Protein AF-A0A2D8WWD9-F1 (afdb_monomer_lite)

Radius of gyration: 11.85 Å; chains: 1; bounding box: 31×19×33 Å

Secondary structure (DSSP, 8-state):
-EE----STTHHHHHHHHHHTSTT-EEEEEEEETTTTEEEEEEE--TTT--HHHHHHGGGGGT--EEPPPPTT--

Sequence (75 aa):
MVVSELTCPSCPYIAANAVKSIDSVEILQSDYDQAAEKIVFLVRYDDAVTSPEAIAAAPLQYGYPGRVLEDASGS

Foldseek 3Di:
DKKAPQQDPCSVVLLVVLLVVFPQKDFPDWDDDVVRRMIDTDIGGDPVRDDPQRSQCRSVVVPIHGDDDPDPPPD

Structure (mmCIF, N/CA/C/O backbone):
data_AF-A0A2D8WWD9-F1
#
_entry.id   AF-A0A2D8WWD9-F1
#
loop_
_atom_site.group_PDB
_atom_site.id
_atom_site.type_symbol
_atom_site.label_atom_id
_atom_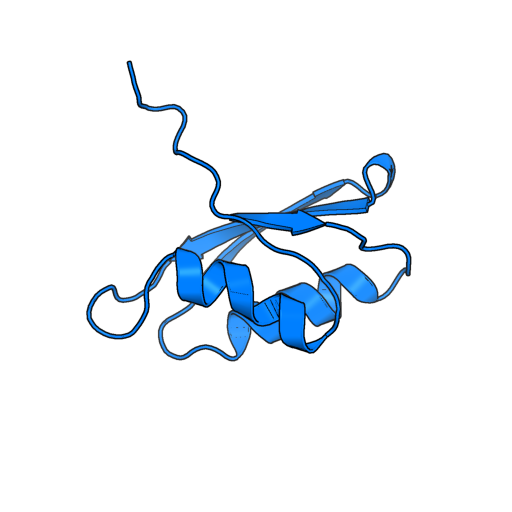site.label_alt_id
_atom_site.label_comp_id
_atom_site.label_asym_id
_atom_site.label_entity_id
_atom_site.label_seq_id
_atom_site.pdbx_PDB_ins_code
_atom_site.Cartn_x
_atom_site.Cartn_y
_atom_site.Cartn_z
_atom_site.occupancy
_atom_site.B_iso_or_equiv
_atom_site.auth_seq_id
_atom_site.auth_comp_id
_atom_site.auth_asym_id
_atom_site.auth_atom_id
_atom_site.pdbx_PDB_model_num
ATOM 1 N N . MET A 1 1 ? 4.497 0.468 3.517 1.00 94.38 1 MET A N 1
ATOM 2 C CA . MET A 1 1 ? 4.423 -0.773 2.701 1.00 94.38 1 MET A CA 1
ATOM 3 C C . MET A 1 1 ? 4.868 -0.487 1.274 1.00 94.38 1 MET A C 1
ATOM 5 O O . MET A 1 1 ? 4.844 0.671 0.880 1.00 94.38 1 MET A O 1
ATOM 9 N N . VAL A 1 2 ? 5.231 -1.508 0.498 1.00 97.50 2 VAL A N 1
ATOM 10 C CA . VAL A 1 2 ? 5.534 -1.391 -0.940 1.00 97.50 2 VAL A CA 1
ATOM 11 C C . VAL A 1 2 ? 4.681 -2.366 -1.745 1.00 97.50 2 VAL A C 1
ATOM 13 O O . VAL A 1 2 ? 4.469 -3.490 -1.296 1.00 97.50 2 VAL A O 1
ATOM 16 N N . VAL A 1 3 ? 4.218 -1.947 -2.922 1.00 97.81 3 VAL A N 1
ATOM 17 C CA . VAL A 1 3 ? 3.523 -2.777 -3.919 1.00 97.81 3 VAL A CA 1
ATOM 18 C C . VAL A 1 3 ? 4.363 -2.815 -5.189 1.00 97.81 3 VAL A C 1
ATOM 20 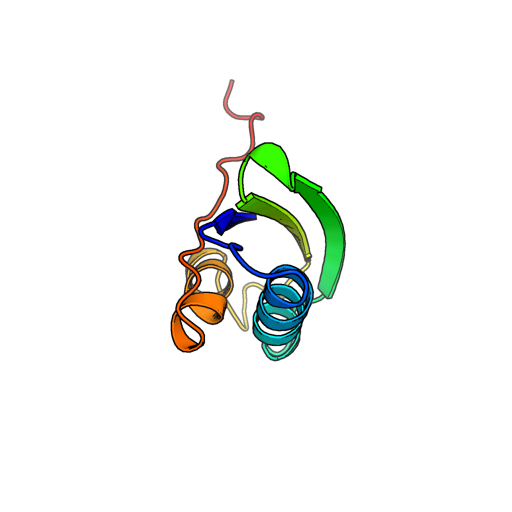O O . VAL A 1 3 ? 4.908 -1.786 -5.583 1.00 97.81 3 VAL A O 1
ATOM 23 N N . SER A 1 4 ? 4.506 -3.992 -5.794 1.00 97.50 4 SER A N 1
ATOM 24 C CA . SER A 1 4 ? 5.342 -4.224 -6.983 1.00 97.50 4 SER A CA 1
ATOM 25 C C . SER A 1 4 ? 4.515 -4.727 -8.171 1.00 97.50 4 SER A C 1
ATOM 27 O O . SER A 1 4 ? 3.308 -4.919 -8.048 1.00 97.50 4 SER A O 1
ATOM 29 N N . GLU A 1 5 ? 5.185 -4.956 -9.305 1.00 96.50 5 GLU A N 1
ATOM 30 C CA . GLU A 1 5 ? 4.596 -5.486 -10.549 1.00 96.50 5 GLU A CA 1
ATOM 31 C C . GLU A 1 5 ? 3.563 -4.536 -11.184 1.00 96.50 5 GLU A C 1
ATOM 33 O O . GLU A 1 5 ? 2.613 -4.944 -11.854 1.00 96.50 5 GLU A O 1
ATOM 38 N N . LEU A 1 6 ? 3.775 -3.227 -11.010 1.00 96.06 6 LEU A N 1
ATOM 39 C CA . LEU A 1 6 ? 2.943 -2.168 -11.580 1.00 96.06 6 LEU A CA 1
ATOM 40 C C . LEU A 1 6 ? 3.372 -1.857 -13.021 1.00 96.06 6 LEU A C 1
ATOM 42 O O . LEU A 1 6 ? 3.873 -0.774 -13.317 1.00 96.06 6 LEU A O 1
ATOM 46 N N . THR A 1 7 ? 3.155 -2.826 -13.908 1.00 93.38 7 THR A N 1
ATOM 47 C CA . THR A 1 7 ? 3.616 -2.833 -15.313 1.00 93.38 7 THR A CA 1
ATOM 48 C C . THR A 1 7 ? 2.780 -1.956 -16.257 1.00 93.38 7 THR A C 1
ATOM 50 O O . THR A 1 7 ? 3.113 -1.791 -17.431 1.00 93.38 7 THR A O 1
ATOM 53 N N . CYS A 1 8 ? 1.667 -1.393 -15.775 1.00 91.06 8 CYS A N 1
ATOM 54 C CA . CYS A 1 8 ? 0.730 -0.611 -16.576 1.00 91.06 8 CYS A CA 1
ATOM 55 C C . CYS A 1 8 ? 0.542 0.816 -16.034 1.00 91.06 8 CYS A C 1
ATOM 57 O O . CYS A 1 8 ? 0.600 1.019 -14.820 1.00 91.06 8 CYS A O 1
ATOM 59 N N . PRO A 1 9 ? 0.218 1.810 -16.888 1.00 89.69 9 PRO A N 1
ATOM 60 C CA . PRO A 1 9 ? 0.092 3.210 -16.461 1.00 89.69 9 PRO A CA 1
ATOM 61 C C . PRO A 1 9 ? -0.937 3.445 -15.346 1.00 89.69 9 PRO A C 1
ATOM 63 O O . PRO A 1 9 ? -0.778 4.342 -14.525 1.00 89.69 9 PRO A O 1
ATOM 66 N N . SER A 1 10 ? -2.003 2.641 -15.306 1.00 92.31 10 SER A N 1
ATOM 67 C CA . SER A 1 10 ? -3.077 2.742 -14.310 1.00 92.31 10 SER A CA 1
ATOM 68 C C . SER A 1 10 ? -2.875 1.851 -13.081 1.00 92.31 10 SER A C 1
ATOM 70 O O . SER A 1 10 ? -3.617 1.983 -12.109 1.00 92.31 10 SER A O 1
ATOM 72 N N . CYS A 1 11 ? -1.894 0.946 -13.097 1.00 94.69 11 CYS A N 1
ATOM 73 C CA . CYS A 1 11 ? -1.670 -0.043 -12.043 1.00 94.69 11 CYS A CA 1
ATOM 74 C C . CYS A 1 11 ? -1.462 0.599 -10.652 1.00 94.69 11 CYS A C 1
ATOM 76 O O . CYS A 1 11 ? -2.087 0.133 -9.696 1.00 94.69 11 CYS A O 1
ATOM 78 N N . PRO A 1 12 ? -0.694 1.703 -10.501 1.00 94.88 12 PRO A N 1
ATOM 79 C CA . PRO A 1 12 ? -0.510 2.342 -9.194 1.00 94.88 12 PRO A CA 1
ATOM 80 C C . PRO A 1 12 ? -1.816 2.861 -8.583 1.00 94.88 12 PRO A C 1
ATOM 82 O O . PRO A 1 12 ? -2.012 2.792 -7.370 1.00 94.88 12 PRO A O 1
ATOM 85 N N . TYR A 1 13 ? -2.738 3.344 -9.421 1.00 95.69 13 TYR A N 1
ATOM 86 C CA . TYR A 1 13 ? -4.043 3.824 -8.973 1.00 95.69 13 TYR A CA 1
ATOM 87 C C . TYR A 1 13 ? -4.926 2.676 -8.460 1.00 95.69 13 TYR A C 1
ATOM 89 O O . TYR A 1 13 ? -5.571 2.812 -7.421 1.00 95.69 13 TYR A O 1
ATOM 97 N N . ILE A 1 14 ? -4.914 1.526 -9.143 1.00 96.00 14 ILE A N 1
ATOM 98 C CA . ILE A 1 14 ? -5.656 0.333 -8.708 1.00 96.00 14 ILE A CA 1
ATOM 99 C C . ILE A 1 14 ? -5.088 -0.186 -7.381 1.00 96.00 14 ILE A C 1
ATOM 101 O O . ILE A 1 14 ? -5.850 -0.439 -6.449 1.00 96.00 14 ILE A O 1
ATOM 105 N N . ALA A 1 15 ? -3.759 -0.259 -7.256 1.00 96.44 15 ALA A N 1
ATOM 106 C CA . ALA A 1 15 ? -3.099 -0.629 -6.006 1.00 96.44 15 ALA A CA 1
ATOM 107 C C . ALA A 1 15 ? -3.470 0.320 -4.851 1.00 96.44 15 ALA A C 1
ATOM 109 O O . ALA A 1 15 ? -3.785 -0.139 -3.755 1.00 96.44 15 ALA A O 1
ATOM 110 N N . ALA A 1 16 ? -3.504 1.635 -5.095 1.00 96.75 16 ALA A N 1
ATOM 111 C CA . ALA A 1 16 ? -3.919 2.613 -4.090 1.00 96.75 16 ALA A CA 1
ATOM 112 C C . ALA A 1 16 ? -5.395 2.452 -3.683 1.00 96.75 16 ALA A C 1
ATOM 114 O O . ALA A 1 16 ? -5.717 2.557 -2.501 1.00 96.75 16 ALA A O 1
ATOM 115 N N . ASN A 1 17 ? -6.295 2.174 -4.631 1.00 96.94 17 ASN A N 1
ATOM 116 C CA . ASN A 1 17 ? -7.708 1.932 -4.329 1.00 96.94 17 ASN A CA 1
ATOM 117 C C . ASN A 1 17 ? -7.918 0.656 -3.507 1.00 96.94 17 ASN A C 1
ATOM 119 O O . ASN A 1 17 ? -8.747 0.663 -2.603 1.00 96.94 17 ASN A O 1
ATOM 123 N N . ALA A 1 18 ? -7.142 -0.398 -3.770 1.00 96.44 18 ALA A N 1
ATOM 124 C CA . ALA A 1 18 ? -7.169 -1.624 -2.975 1.00 96.44 18 ALA A CA 1
ATOM 125 C C . ALA A 1 18 ? -6.774 -1.381 -1.508 1.00 96.44 18 ALA A C 1
ATOM 127 O O . ALA A 1 18 ? -7.352 -1.965 -0.599 1.00 96.44 18 ALA A O 1
ATOM 128 N N . VAL A 1 19 ? -5.801 -0.497 -1.269 1.00 96.50 19 VAL A N 1
ATOM 129 C CA . VAL A 1 19 ? -5.395 -0.105 0.090 1.00 96.50 19 VAL A CA 1
ATOM 130 C C . VAL A 1 19 ? -6.471 0.765 0.750 1.00 96.50 19 VAL A C 1
ATOM 132 O O . VAL A 1 19 ? -6.819 0.541 1.904 1.00 96.50 19 VAL A O 1
ATOM 135 N N . LYS A 1 20 ? -7.042 1.729 0.016 1.00 95.81 20 LYS A N 1
ATOM 136 C CA . LYS A 1 20 ? -8.090 2.637 0.517 1.00 95.81 20 LYS A CA 1
ATOM 137 C C . LYS A 1 20 ? -9.443 1.965 0.768 1.00 95.81 20 LYS A C 1
ATOM 139 O O . LYS A 1 20 ? -10.279 2.561 1.434 1.00 95.81 20 LYS A O 1
ATOM 144 N N . SER A 1 21 ? -9.692 0.775 0.217 1.00 95.62 21 SER A N 1
ATOM 145 C CA . SER A 1 21 ? -10.945 0.046 0.454 1.00 95.62 21 SER A CA 1
ATOM 146 C C . SER A 1 21 ? -11.000 -0.647 1.816 1.00 95.62 21 SER A C 1
ATOM 148 O O . SER A 1 21 ? -12.037 -1.200 2.166 1.00 95.62 21 SER A O 1
ATOM 150 N N . ILE A 1 22 ? -9.889 -0.674 2.553 1.00 95.38 22 ILE A N 1
ATOM 151 C CA . ILE A 1 22 ? -9.823 -1.246 3.896 1.00 95.38 22 ILE A CA 1
ATOM 152 C C . ILE A 1 22 ? -10.304 -0.189 4.889 1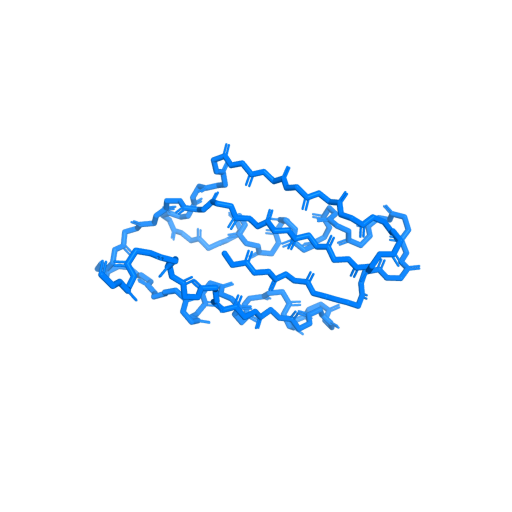.00 95.38 22 ILE A C 1
ATOM 154 O O . ILE A 1 22 ? -9.782 0.928 4.917 1.00 95.38 22 ILE A O 1
ATOM 158 N N . ASP A 1 23 ? -11.272 -0.552 5.728 1.00 93.00 23 ASP A N 1
ATOM 159 C CA . ASP A 1 23 ? -11.734 0.316 6.809 1.00 93.00 23 ASP A CA 1
ATOM 160 C C . ASP A 1 23 ? -10.567 0.754 7.707 1.00 93.00 23 ASP A C 1
ATOM 162 O O . ASP A 1 23 ? -9.625 -0.002 7.944 1.00 93.00 23 ASP A O 1
ATOM 166 N N . SER A 1 24 ? -10.638 1.985 8.222 1.00 94.44 24 SER A N 1
ATOM 167 C CA . SER A 1 24 ? -9.610 2.666 9.035 1.00 94.44 24 SER A CA 1
ATOM 168 C C . SER A 1 24 ? -8.309 3.075 8.326 1.00 94.44 24 SER A C 1
ATOM 170 O O . SER A 1 24 ? -7.529 3.829 8.914 1.00 94.44 24 SER A O 1
ATOM 172 N N . VAL A 1 25 ? -8.064 2.641 7.084 1.00 97.38 25 VAL A N 1
ATOM 173 C CA . VAL A 1 25 ? -6.796 2.912 6.388 1.00 97.38 25 VAL A CA 1
ATOM 174 C C . VAL A 1 25 ? -6.816 4.259 5.664 1.00 97.38 25 VAL A C 1
ATOM 176 O O . VAL A 1 25 ? -7.673 4.538 4.829 1.00 97.38 25 VAL A O 1
ATOM 179 N N . GLU A 1 26 ? -5.798 5.080 5.920 1.00 97.75 26 GLU A N 1
ATOM 180 C CA . GLU A 1 26 ? -5.527 6.331 5.212 1.00 97.75 26 GLU A CA 1
ATOM 181 C C . GLU A 1 26 ? -4.119 6.295 4.604 1.00 97.75 26 GLU A C 1
ATOM 183 O O . GLU A 1 26 ? -3.136 6.046 5.303 1.00 97.75 26 GLU A O 1
ATOM 188 N N . ILE A 1 27 ? -4.001 6.578 3.303 1.00 97.19 27 ILE A N 1
ATOM 189 C CA . ILE A 1 27 ? -2.698 6.778 2.652 1.00 97.19 27 ILE A CA 1
ATOM 190 C C . ILE A 1 27 ? -2.250 8.216 2.917 1.00 97.19 27 ILE A C 1
ATOM 192 O O . ILE A 1 27 ? -2.831 9.151 2.369 1.00 97.19 27 ILE A O 1
ATOM 196 N N . LEU A 1 28 ? -1.203 8.382 3.724 1.00 97.44 28 LEU A N 1
ATOM 197 C CA . LEU A 1 28 ? -0.621 9.683 4.058 1.00 97.44 28 LEU A CA 1
ATOM 198 C C . LEU A 1 28 ? 0.321 10.179 2.962 1.00 97.44 28 LEU A C 1
ATOM 200 O O . LEU A 1 28 ? 0.364 11.370 2.663 1.00 97.44 28 LEU A O 1
ATOM 204 N N . GLN A 1 29 ? 1.106 9.264 2.390 1.00 96.75 29 GLN A N 1
ATOM 205 C CA . GL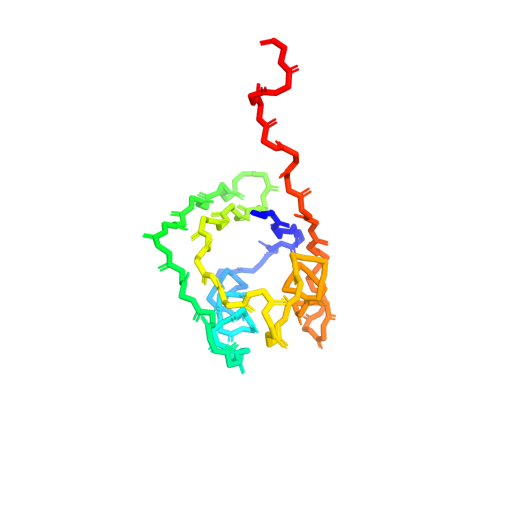N A 1 29 ? 2.054 9.558 1.318 1.00 96.75 29 GLN A CA 1
ATOM 206 C C . GLN A 1 29 ? 2.168 8.369 0.368 1.00 96.75 29 GLN A C 1
ATOM 208 O O . GLN A 1 29 ? 1.973 7.214 0.758 1.00 96.75 29 GLN A O 1
ATOM 213 N N . SER A 1 30 ? 2.517 8.669 -0.878 1.00 96.44 30 SER A N 1
ATOM 214 C CA . SER A 1 30 ? 2.797 7.677 -1.907 1.00 96.44 30 SER A CA 1
ATOM 215 C C . SER A 1 30 ? 3.992 8.110 -2.745 1.00 96.44 30 SER A C 1
ATOM 217 O O . SER A 1 30 ? 3.993 9.232 -3.249 1.00 96.44 30 SER A O 1
ATOM 219 N N . ASP A 1 31 ? 4.949 7.211 -2.938 1.00 96.94 31 ASP A N 1
ATOM 220 C CA . ASP A 1 31 ? 6.114 7.408 -3.803 1.00 96.94 31 ASP A CA 1
ATOM 221 C C . ASP A 1 31 ? 6.117 6.319 -4.880 1.00 96.94 31 ASP A C 1
ATOM 223 O O . ASP A 1 31 ? 6.226 5.133 -4.560 1.00 96.94 31 ASP A O 1
ATOM 227 N N . TYR A 1 32 ? 5.887 6.708 -6.137 1.00 96.19 32 TYR A N 1
ATOM 228 C CA . TYR A 1 32 ? 5.850 5.789 -7.273 1.00 96.19 32 TYR A CA 1
ATOM 229 C C . TYR A 1 32 ? 7.161 5.851 -8.053 1.00 96.19 32 TYR A C 1
ATOM 231 O O . TYR A 1 32 ? 7.472 6.864 -8.680 1.00 96.19 32 TYR A O 1
ATOM 239 N N . ASP A 1 33 ? 7.863 4.724 -8.086 1.00 95.44 33 ASP A N 1
ATOM 240 C CA . ASP A 1 33 ? 9.009 4.495 -8.948 1.00 95.44 33 ASP A CA 1
ATOM 241 C C . ASP A 1 33 ? 8.553 3.711 -10.183 1.00 95.44 33 ASP A C 1
ATOM 243 O O . ASP A 1 33 ? 8.371 2.488 -10.160 1.00 95.44 33 ASP A O 1
ATOM 247 N N . GLN A 1 34 ? 8.361 4.443 -11.280 1.00 93.12 34 GLN A N 1
ATOM 248 C CA . GLN A 1 34 ? 7.967 3.862 -12.559 1.00 93.12 34 GLN A CA 1
ATOM 249 C C . GLN A 1 34 ? 9.044 2.935 -13.133 1.00 93.12 34 GLN A C 1
ATOM 251 O O . GLN A 1 34 ? 8.704 1.929 -13.749 1.00 93.12 34 GLN A O 1
ATOM 256 N N . ALA A 1 35 ? 10.328 3.250 -12.944 1.00 94.00 35 ALA A N 1
ATOM 257 C CA . ALA A 1 35 ? 11.417 2.438 -13.480 1.00 94.00 35 ALA A CA 1
ATOM 258 C C . ALA A 1 35 ? 11.538 1.102 -12.735 1.00 94.00 35 ALA A C 1
ATOM 260 O O . ALA A 1 35 ? 11.879 0.088 -13.341 1.00 94.00 35 ALA A O 1
ATOM 261 N N . ALA A 1 36 ? 11.235 1.095 -11.436 1.00 94.88 36 ALA A N 1
ATOM 262 C CA . ALA A 1 36 ? 11.215 -0.106 -10.608 1.00 94.88 36 ALA A CA 1
ATOM 263 C C . ALA A 1 36 ? 9.849 -0.816 -10.565 1.00 94.88 36 ALA A C 1
ATOM 265 O O . ALA A 1 36 ? 9.732 -1.830 -9.870 1.00 94.88 36 ALA A O 1
ATOM 266 N N . GLU A 1 37 ? 8.836 -0.282 -11.260 1.00 96.69 37 GLU A N 1
ATOM 267 C CA . GLU A 1 37 ? 7.459 -0.795 -11.319 1.00 96.69 37 GLU A CA 1
ATOM 268 C C . GLU A 1 37 ? 6.843 -0.989 -9.920 1.00 96.69 37 GLU A C 1
ATOM 270 O O . GLU A 1 37 ? 6.176 -1.991 -9.635 1.00 96.69 37 GLU A O 1
ATOM 275 N N . LYS A 1 38 ? 7.105 -0.030 -9.019 1.00 97.44 38 LYS A N 1
ATOM 276 C CA . LYS A 1 38 ? 6.791 -0.117 -7.585 1.00 97.44 38 LYS A CA 1
ATOM 277 C C . LYS A 1 38 ? 6.235 1.180 -7.029 1.00 97.44 38 LYS A C 1
ATOM 279 O O . LYS A 1 38 ? 6.646 2.258 -7.431 1.00 97.44 38 LYS A O 1
ATOM 284 N N . ILE A 1 39 ? 5.358 1.072 -6.036 1.00 97.44 39 ILE A N 1
ATOM 285 C CA . ILE A 1 39 ? 4.884 2.211 -5.242 1.00 97.44 39 ILE A CA 1
ATOM 286 C C . ILE A 1 39 ? 5.052 1.923 -3.752 1.00 97.44 39 ILE A C 1
ATOM 288 O O . ILE A 1 39 ? 4.719 0.837 -3.274 1.00 97.44 39 ILE A O 1
ATOM 292 N N . VAL A 1 40 ? 5.570 2.895 -3.010 1.00 97.75 40 VAL A N 1
ATOM 293 C CA . VAL A 1 40 ? 5.652 2.870 -1.550 1.00 97.75 40 VAL A CA 1
ATOM 294 C C . VAL A 1 40 ? 4.502 3.692 -0.989 1.00 97.75 40 VAL A C 1
ATOM 296 O O . VAL A 1 40 ? 4.319 4.842 -1.372 1.00 97.75 40 VAL A O 1
ATOM 299 N N . PHE A 1 41 ? 3.740 3.113 -0.062 1.00 97.38 41 PHE A N 1
ATOM 300 C CA . PHE A 1 41 ? 2.698 3.810 0.687 1.00 97.38 41 PHE A CA 1
ATOM 301 C C . PHE A 1 41 ? 3.100 3.964 2.152 1.00 97.38 41 PHE A C 1
ATOM 303 O O . PHE A 1 41 ? 3.397 2.970 2.831 1.00 97.38 41 PHE A O 1
ATOM 310 N N . LEU A 1 42 ? 3.038 5.200 2.644 1.00 96.62 42 LEU A N 1
ATOM 311 C CA . LEU A 1 42 ? 2.947 5.491 4.069 1.00 96.62 42 LEU A CA 1
ATOM 312 C C . LEU A 1 42 ? 1.466 5.514 4.441 1.00 96.62 42 LEU A C 1
ATOM 314 O O . LEU A 1 42 ? 0.705 6.314 3.894 1.00 96.62 42 LEU A O 1
ATOM 318 N N . VAL A 1 43 ? 1.064 4.635 5.354 1.00 96.25 43 VAL A N 1
ATOM 319 C CA . VAL A 1 43 ? -0.339 4.460 5.741 1.00 96.25 43 VAL A CA 1
ATOM 320 C C . VAL A 1 43 ? -0.517 4.664 7.239 1.00 96.25 43 VAL A C 1
ATOM 322 O O . VAL A 1 43 ? 0.336 4.255 8.025 1.00 96.25 43 VAL A O 1
ATOM 325 N N . ARG A 1 44 ? -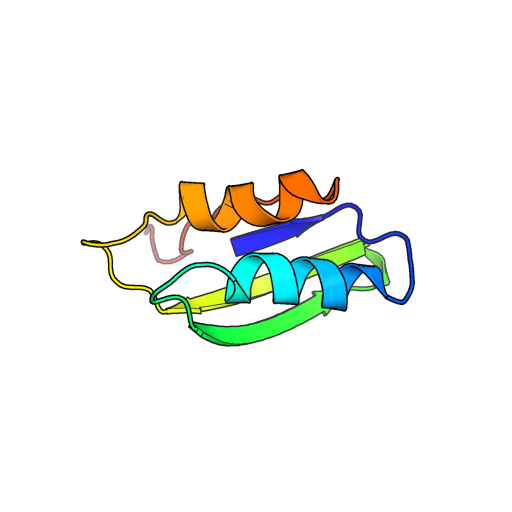1.639 5.269 7.624 1.00 96.62 44 ARG A N 1
ATOM 326 C CA . ARG A 1 44 ? -2.174 5.232 8.989 1.00 96.62 44 ARG A CA 1
ATOM 327 C C . ARG A 1 44 ? -3.340 4.251 9.013 1.00 96.62 44 ARG A C 1
ATOM 329 O O . ARG A 1 44 ? -4.106 4.210 8.056 1.00 96.62 44 ARG A O 1
ATOM 336 N N . TYR A 1 45 ? -3.466 3.483 10.084 1.00 96.69 45 TYR A N 1
ATOM 337 C CA . TYR A 1 45 ? -4.543 2.513 10.268 1.00 96.69 45 TYR A CA 1
ATOM 338 C C . TYR A 1 45 ? -4.874 2.364 11.757 1.00 96.69 45 TYR A C 1
ATOM 340 O O . TYR A 1 45 ? -4.089 2.804 12.600 1.00 96.69 45 TYR A O 1
ATOM 348 N N . ASP A 1 46 ? -6.031 1.777 12.059 1.00 97.00 46 ASP A N 1
ATOM 349 C CA . ASP A 1 46 ? -6.411 1.351 13.410 1.00 97.00 46 ASP A CA 1
ATOM 350 C C . ASP A 1 46 ? -6.011 -0.122 13.600 1.00 97.00 46 ASP A C 1
ATOM 352 O O . ASP A 1 46 ? -6.461 -1.000 12.855 1.00 97.00 46 ASP A O 1
ATOM 356 N N . ASP A 1 47 ? -5.142 -0.392 14.573 1.00 95.25 47 ASP A N 1
ATOM 357 C CA . ASP A 1 47 ? -4.599 -1.724 14.847 1.00 95.25 47 ASP A CA 1
ATOM 358 C C . ASP A 1 47 ? -5.600 -2.662 15.541 1.00 95.25 47 ASP A C 1
ATOM 360 O O . ASP A 1 47 ? -5.401 -3.878 15.552 1.00 95.25 47 ASP A O 1
ATOM 364 N N . ALA A 1 48 ? -6.722 -2.133 16.041 1.00 96.50 48 ALA A N 1
ATOM 365 C CA . ALA A 1 48 ? -7.856 -2.936 16.483 1.00 96.50 48 ALA A CA 1
ATOM 366 C C . ALA A 1 48 ? -8.724 -3.441 15.312 1.00 96.50 48 ALA A C 1
ATOM 368 O O . ALA A 1 48 ? -9.515 -4.369 15.497 1.00 96.50 48 ALA A O 1
ATOM 369 N N . VAL A 1 49 ? -8.595 -2.844 14.117 1.00 95.94 49 VAL A N 1
ATOM 370 C CA . VAL A 1 49 ? -9.416 -3.147 12.928 1.00 95.94 49 VAL A CA 1
ATOM 371 C C . VAL A 1 49 ? -8.647 -3.968 11.891 1.00 95.94 49 VAL A C 1
ATOM 373 O O . VAL A 1 49 ? -9.215 -4.871 11.276 1.00 95.94 49 VAL A O 1
ATOM 376 N N . THR A 1 50 ? -7.365 -3.668 11.675 1.00 96.44 50 THR A N 1
ATOM 377 C CA . THR A 1 50 ? -6.538 -4.314 10.645 1.00 96.44 50 THR A CA 1
ATOM 378 C C . THR A 1 50 ? -5.071 -4.413 11.073 1.00 96.44 50 THR A C 1
ATOM 380 O O . THR A 1 50 ? -4.649 -3.796 12.044 1.00 96.44 50 THR A O 1
ATOM 383 N N . SER A 1 51 ? -4.266 -5.174 10.328 1.00 95.81 51 SER A N 1
ATOM 384 C CA . SER A 1 51 ? -2.817 -5.293 10.528 1.00 95.81 51 SER A CA 1
ATOM 385 C C . SER A 1 51 ? -2.018 -4.818 9.304 1.00 95.81 51 SER A C 1
ATOM 387 O O . SER A 1 51 ? -2.548 -4.825 8.186 1.00 95.81 51 SER A O 1
ATOM 389 N N . PRO A 1 52 ? -0.733 -4.442 9.464 1.00 95.88 52 PRO A N 1
ATOM 390 C CA . PRO A 1 52 ? 0.153 -4.096 8.348 1.00 95.88 52 PRO A CA 1
ATOM 391 C C . PRO A 1 52 ? 0.193 -5.150 7.241 1.00 95.88 52 PRO A C 1
ATOM 393 O O . PRO A 1 52 ? 0.209 -4.812 6.058 1.00 95.88 52 PRO A O 1
ATOM 396 N N . GLU A 1 53 ? 0.202 -6.426 7.614 1.00 96.31 53 GLU A N 1
ATOM 397 C CA . GLU A 1 53 ? 0.264 -7.564 6.705 1.00 96.31 53 GLU A CA 1
ATOM 398 C C . GLU A 1 53 ? -1.034 -7.711 5.912 1.00 96.31 53 GLU A C 1
ATOM 400 O O . GLU A 1 53 ? -0.983 -7.932 4.703 1.00 96.31 53 GLU A O 1
ATOM 405 N N . ALA A 1 54 ? -2.189 -7.523 6.559 1.00 96.31 54 ALA A N 1
ATOM 406 C CA . ALA A 1 54 ? -3.480 -7.521 5.877 1.00 96.31 54 ALA A CA 1
ATOM 407 C C . ALA A 1 54 ? -3.573 -6.363 4.869 1.00 96.31 54 ALA A C 1
ATOM 409 O O . ALA A 1 54 ? -3.999 -6.564 3.730 1.00 96.31 54 ALA A O 1
ATOM 410 N N . ILE A 1 55 ? -3.088 -5.174 5.249 1.00 97.19 55 ILE A N 1
ATOM 411 C CA . ILE A 1 55 ? -3.029 -4.009 4.357 1.00 97.19 55 ILE A CA 1
ATOM 412 C C . ILE A 1 55 ? -2.097 -4.279 3.169 1.00 97.19 55 ILE A C 1
ATOM 414 O O . ILE A 1 55 ? -2.453 -4.013 2.021 1.00 97.19 55 ILE A O 1
ATOM 418 N N . ALA A 1 56 ? -0.920 -4.854 3.425 1.00 97.12 56 ALA A N 1
ATOM 419 C CA . ALA A 1 56 ? 0.048 -5.190 2.389 1.00 97.12 56 ALA A CA 1
ATOM 420 C C . ALA A 1 56 ? -0.448 -6.281 1.428 1.00 97.12 56 ALA A C 1
ATOM 422 O O . ALA A 1 56 ? -0.071 -6.269 0.258 1.00 97.12 56 ALA A O 1
ATOM 423 N N . ALA A 1 57 ? -1.302 -7.195 1.892 1.00 96.88 57 ALA A N 1
ATOM 424 C CA . ALA A 1 57 ? -1.883 -8.250 1.071 1.00 96.88 57 ALA A CA 1
ATOM 425 C C . ALA A 1 57 ? -3.059 -7.771 0.203 1.00 96.88 57 ALA A C 1
ATOM 427 O O . ALA A 1 57 ? -3.364 -8.410 -0.801 1.00 96.88 57 ALA A O 1
ATOM 428 N N . ALA A 1 58 ? -3.716 -6.656 0.541 1.00 96.62 58 ALA A N 1
ATOM 429 C CA . ALA A 1 58 ? -4.919 -6.214 -0.166 1.00 96.62 58 ALA A CA 1
ATOM 430 C C . ALA A 1 58 ? -4.735 -6.016 -1.685 1.00 96.62 58 ALA A C 1
ATOM 432 O O . ALA A 1 58 ? -5.604 -6.471 -2.432 1.00 96.62 58 ALA A O 1
ATOM 433 N N . PRO A 1 59 ? -3.630 -5.435 -2.196 1.00 96.81 59 PRO A N 1
ATOM 434 C CA . PRO A 1 59 ? -3.417 -5.287 -3.638 1.00 96.81 59 PRO A CA 1
ATOM 435 C C . PRO A 1 59 ? -3.275 -6.618 -4.397 1.00 96.81 59 PRO A C 1
ATOM 437 O O . PRO A 1 59 ? -3.484 -6.646 -5.612 1.00 96.81 59 PRO A O 1
ATOM 440 N N . LEU A 1 60 ? -3.008 -7.733 -3.703 1.00 96.12 60 LEU A N 1
ATOM 441 C CA . LEU A 1 60 ? -2.854 -9.054 -4.320 1.00 96.12 60 LEU A CA 1
ATOM 442 C C . LEU A 1 60 ? -4.141 -9.530 -5.006 1.00 96.12 60 LEU A C 1
ATOM 444 O O . LEU A 1 60 ? -4.068 -10.247 -6.000 1.00 96.12 60 LEU A O 1
ATOM 448 N N . GLN A 1 61 ? -5.315 -9.081 -4.546 1.00 93.56 61 GLN A N 1
ATOM 449 C CA . GLN A 1 61 ? -6.600 -9.381 -5.197 1.00 93.56 61 GLN A CA 1
ATOM 450 C C . GLN A 1 61 ? -6.676 -8.845 -6.643 1.00 93.56 61 GLN A C 1
ATOM 452 O O . GLN A 1 61 ? -7.473 -9.330 -7.441 1.00 93.56 61 GLN A O 1
ATOM 457 N N . TYR A 1 62 ? -5.830 -7.865 -6.980 1.00 92.94 62 TYR A N 1
ATOM 458 C CA . TYR A 1 62 ? -5.682 -7.283 -8.315 1.00 92.94 62 TYR A CA 1
ATOM 459 C C . TYR A 1 62 ? -4.397 -7.745 -9.023 1.00 92.94 62 TYR A C 1
ATOM 461 O O . TYR A 1 62 ? -4.059 -7.222 -10.081 1.00 92.94 62 TYR A O 1
ATOM 469 N N . GLY A 1 63 ? -3.687 -8.724 -8.453 1.00 94.88 63 GLY A N 1
ATOM 470 C CA . GLY A 1 63 ? -2.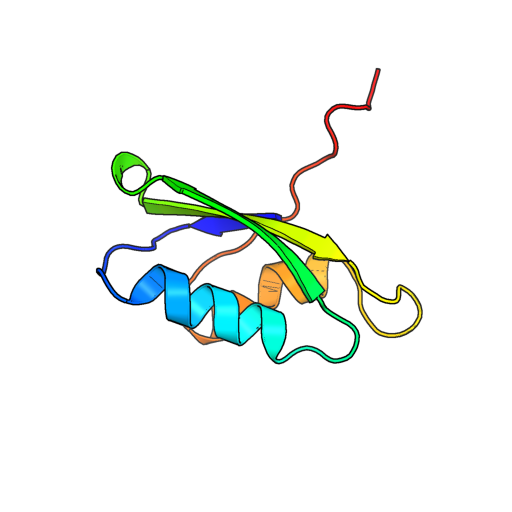442 -9.260 -9.000 1.00 94.88 63 GLY A CA 1
ATOM 471 C C . GLY A 1 63 ? -1.191 -8.459 -8.642 1.00 94.88 63 GLY A C 1
ATOM 472 O O . GLY A 1 63 ? -0.155 -8.692 -9.249 1.00 94.88 63 GLY A O 1
ATOM 473 N N . TYR A 1 64 ? -1.259 -7.538 -7.674 1.00 96.44 64 TYR A N 1
ATOM 474 C CA . TYR A 1 64 ? -0.105 -6.728 -7.280 1.00 96.44 64 TYR A CA 1
ATOM 475 C C . TYR A 1 64 ? 0.444 -7.189 -5.925 1.00 96.44 64 TYR A C 1
ATOM 477 O O . TYR A 1 64 ? -0.195 -6.954 -4.895 1.00 96.44 64 TYR A O 1
ATOM 485 N N . PRO A 1 65 ? 1.613 -7.846 -5.868 1.00 96.69 65 PRO A N 1
ATOM 486 C CA . PRO A 1 65 ? 2.184 -8.283 -4.604 1.00 96.69 65 PRO A CA 1
ATOM 487 C C . PRO A 1 65 ? 2.624 -7.079 -3.765 1.00 96.69 65 PRO A C 1
ATOM 489 O O . PRO A 1 65 ? 3.394 -6.222 -4.217 1.00 96.69 65 PRO A O 1
ATOM 492 N N . GLY A 1 66 ? 2.149 -7.030 -2.521 1.00 97.06 66 GLY A N 1
ATOM 493 C CA . GLY A 1 66 ? 2.542 -6.034 -1.533 1.00 97.06 66 GLY A CA 1
ATOM 494 C C . GLY A 1 66 ? 3.263 -6.650 -0.337 1.00 97.06 66 GLY A C 1
ATOM 495 O O . GLY A 1 66 ? 3.085 -7.821 -0.007 1.00 97.06 66 GLY A O 1
ATOM 496 N N . ARG A 1 67 ? 4.115 -5.854 0.311 1.00 97.19 67 ARG A N 1
ATOM 497 C CA . ARG A 1 67 ? 4.852 -6.249 1.519 1.00 97.19 67 ARG A CA 1
ATOM 498 C C . ARG A 1 67 ? 5.040 -5.077 2.470 1.00 97.19 67 ARG A C 1
ATOM 500 O O . ARG A 1 67 ? 5.192 -3.924 2.049 1.00 97.19 67 ARG A O 1
ATOM 507 N N . VAL A 1 68 ? 5.032 -5.376 3.764 1.00 96.62 68 VAL A N 1
ATOM 508 C CA . VAL A 1 68 ? 5.396 -4.411 4.802 1.00 96.62 68 VAL A CA 1
ATOM 509 C C . VAL A 1 68 ? 6.872 -4.054 4.612 1.00 96.62 68 VAL A C 1
ATOM 511 O O . VAL A 1 68 ? 7.685 -4.899 4.244 1.00 96.62 68 VAL A O 1
ATOM 514 N N . LEU A 1 69 ? 7.193 -2.774 4.778 1.00 93.44 69 LEU A N 1
ATOM 515 C CA . LEU A 1 69 ? 8.580 -2.338 4.875 1.00 93.44 69 LEU A CA 1
ATOM 516 C C . LEU A 1 69 ? 8.883 -2.288 6.365 1.00 93.44 69 LEU A C 1
ATOM 518 O O . LEU A 1 69 ? 8.127 -1.652 7.098 1.00 93.44 69 LEU A O 1
ATOM 522 N N . GLU A 1 70 ? 9.925 -2.984 6.801 1.00 79.75 70 GLU A N 1
ATOM 523 C CA . GLU A 1 70 ? 10.437 -2.807 8.156 1.00 79.75 70 GLU A CA 1
ATOM 524 C C . GLU A 1 70 ? 10.878 -1.351 8.302 1.00 79.75 70 GLU A C 1
ATOM 526 O O . GLU A 1 70 ? 11.528 -0.793 7.410 1.00 79.75 70 GLU A O 1
ATOM 531 N N . ASP A 1 71 ? 10.456 -0.711 9.388 1.00 59.62 71 ASP A N 1
ATOM 532 C CA . ASP A 1 71 ? 10.897 0.639 9.680 1.00 59.62 71 ASP A CA 1
ATOM 533 C C . ASP A 1 71 ? 12.415 0.604 9.907 1.00 59.62 71 ASP A C 1
ATOM 535 O O . ASP A 1 71 ? 12.921 -0.200 10.692 1.00 59.62 71 ASP A O 1
ATOM 539 N N . ALA A 1 72 ? 13.157 1.457 9.201 1.00 51.09 72 ALA A N 1
ATOM 540 C CA . ALA A 1 72 ? 14.610 1.527 9.327 1.00 51.09 72 ALA A CA 1
ATOM 541 C C . ALA A 1 72 ? 15.077 2.007 10.721 1.00 51.09 72 ALA A C 1
ATOM 543 O O . ALA A 1 72 ? 16.279 2.085 10.954 1.00 51.09 72 ALA A O 1
ATOM 544 N N . SER A 1 73 ? 14.165 2.290 11.661 1.00 45.84 73 SER A N 1
ATOM 545 C CA . SER A 1 73 ? 14.474 2.617 13.062 1.00 45.84 73 SER A CA 1
ATOM 546 C C . SER A 1 73 ? 14.874 1.408 13.921 1.00 45.84 73 SER A C 1
ATOM 548 O O . SER A 1 73 ? 14.977 1.519 15.141 1.00 45.84 73 SER A O 1
ATOM 550 N N . GLY A 1 74 ? 15.125 0.247 13.317 1.00 47.62 74 GLY A N 1
ATOM 551 C CA . GLY A 1 74 ? 15.791 -0.871 13.978 1.00 47.62 74 GLY A CA 1
ATOM 552 C C . GLY A 1 74 ? 17.314 -0.714 14.014 1.00 47.62 74 GLY A C 1
ATOM 553 O O . GLY A 1 74 ? 18.002 -1.455 13.318 1.00 47.62 74 GLY A O 1
ATOM 554 N N . SER A 1 75 ? 17.857 0.245 14.776 1.00 36.69 75 SER A N 1
ATOM 555 C CA . SER A 1 75 ? 19.179 0.148 15.449 1.00 36.69 75 SER A CA 1
ATOM 556 C C . SER A 1 75 ? 19.425 1.266 16.462 1.00 36.69 75 SER A C 1
ATOM 558 O O . SER A 1 75 ? 19.060 2.427 16.182 1.00 36.69 75 SER A O 1
#

pLDDT: mean 92.49, std 12.24, range [36.69, 97.81]